Protein AF-A0A3B7D9Z5-F1 (afdb_monomer_lite)

Foldseek 3Di:
DDDDPDDDDDPVRVVVVVVVVVVVVVVVVVVVVPDDPDDPDPVPDPVVVDDDDDDDDPCVVVPVPDDD

Secondary structure (DSSP, 8-state):
-----SS---HHHHHHHHHHHHHHHHHHHHHHHTPPP-PPP-TT-GGGTSPPPP---TTTTTTTS---

Structure (mmCIF, N/CA/C/O backbone):
data_AF-A0A3B7D9Z5-F1
#
_entry.id   AF-A0A3B7D9Z5-F1
#
loop_
_atom_site.group_PDB
_atom_site.id
_atom_site.type_symbol
_atom_site.label_atom_id
_atom_site.label_alt_id
_atom_site.label_comp_id
_atom_site.label_asym_id
_atom_site.label_entity_id
_atom_site.label_seq_id
_atom_site.pdbx_PDB_ins_code
_atom_site.Cartn_x
_atom_site.Cartn_y
_atom_site.Cartn_z
_atom_site.occupancy
_atom_site.B_iso_or_equiv
_atom_site.auth_seq_id
_atom_site.auth_comp_id
_atom_site.auth_asym_id
_atom_site.auth_atom_id
_atom_site.pdbx_PDB_model_num
ATOM 1 N N . MET A 1 1 ? -13.391 4.430 3.663 1.00 66.88 1 MET A N 1
ATOM 2 C CA . MET A 1 1 ? -14.538 5.086 4.327 1.00 66.88 1 MET A CA 1
ATOM 3 C C . MET A 1 1 ? -14.922 4.226 5.523 1.00 66.88 1 MET A C 1
ATOM 5 O O . MET A 1 1 ? -15.235 3.062 5.309 1.00 66.88 1 MET A O 1
ATOM 9 N N . LEU A 1 2 ? -14.798 4.739 6.753 1.00 77.31 2 LEU A N 1
ATOM 10 C CA . LEU A 1 2 ? -15.219 4.042 7.979 1.00 77.31 2 LEU A CA 1
ATOM 11 C C . LEU A 1 2 ? -16.615 4.560 8.356 1.00 77.31 2 LEU A C 1
ATOM 13 O O . LEU A 1 2 ? -16.803 5.771 8.419 1.00 77.31 2 LEU A O 1
ATOM 17 N N . ARG A 1 3 ? -17.589 3.671 8.577 1.00 80.62 3 ARG A N 1
ATOM 18 C CA . ARG A 1 3 ? -18.948 4.038 9.001 1.00 80.62 3 ARG A CA 1
ATOM 19 C C . ARG A 1 3 ? -19.404 3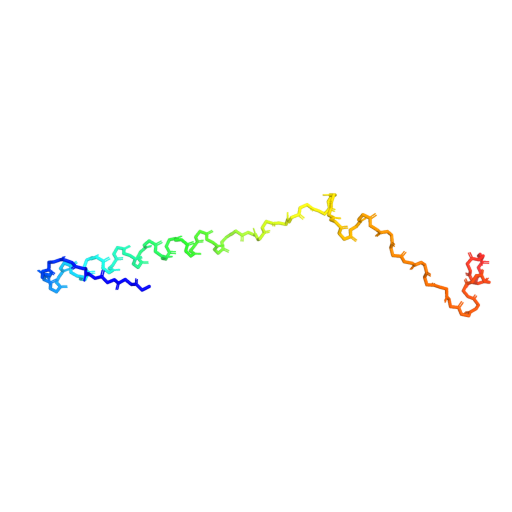.108 10.117 1.00 80.62 3 ARG A C 1
ATOM 21 O O . ARG A 1 3 ? -19.294 1.893 9.976 1.00 80.62 3 ARG A O 1
ATOM 28 N N . VAL A 1 4 ? -19.962 3.678 11.182 1.00 80.00 4 VAL A N 1
ATOM 29 C CA . VAL A 1 4 ? -20.680 2.916 12.210 1.00 80.00 4 VAL A CA 1
ATOM 30 C C . VAL A 1 4 ? -22.052 2.552 11.646 1.00 80.00 4 VAL A C 1
ATOM 32 O O . VAL A 1 4 ? -22.821 3.425 11.250 1.00 80.00 4 VAL A O 1
ATOM 35 N N . VAL A 1 5 ? -22.331 1.253 11.533 1.00 84.12 5 VAL A N 1
ATOM 36 C CA . VAL A 1 5 ? -23.566 0.737 10.912 1.00 84.12 5 VAL A CA 1
ATOM 37 C C . VAL A 1 5 ? -24.633 0.395 11.960 1.00 84.12 5 VAL A C 1
ATOM 39 O O . VAL A 1 5 ? -25.816 0.363 11.633 1.00 84.12 5 VAL A O 1
ATOM 42 N N . LYS A 1 6 ? -24.239 0.158 13.218 1.00 74.00 6 LYS A N 1
ATOM 43 C CA . LYS A 1 6 ? -25.140 -0.245 14.306 1.00 74.00 6 LYS A CA 1
ATOM 44 C C . LYS A 1 6 ? -24.653 0.297 15.655 1.00 74.00 6 LYS A C 1
ATOM 46 O O . LYS A 1 6 ? -23.469 0.161 15.949 1.00 74.00 6 LYS A O 1
ATOM 51 N N . GLY A 1 7 ? -25.586 0.811 16.463 1.00 81.69 7 GLY A N 1
ATOM 52 C CA . GLY A 1 7 ? -25.341 1.372 17.800 1.00 81.69 7 GLY A CA 1
ATOM 53 C C . GLY A 1 7 ? -25.217 2.899 17.807 1.00 81.69 7 GLY A C 1
ATOM 54 O O . GLY A 1 7 ? -24.844 3.484 16.791 1.00 81.69 7 GLY A O 1
ATOM 55 N N . ASP A 1 8 ? -25.546 3.512 18.946 1.00 82.25 8 ASP A N 1
ATOM 56 C CA . ASP A 1 8 ? -25.255 4.916 19.258 1.00 82.25 8 ASP A CA 1
ATOM 57 C C . ASP A 1 8 ? -24.043 4.922 20.198 1.00 82.25 8 ASP A C 1
ATOM 59 O O . ASP A 1 8 ? -24.158 4.551 21.364 1.00 82.25 8 ASP A O 1
ATOM 63 N N . LEU A 1 9 ? -22.858 5.172 19.638 1.00 82.12 9 LEU A N 1
ATOM 64 C CA . LEU A 1 9 ? -21.614 5.225 20.408 1.00 82.12 9 LEU A CA 1
ATOM 65 C C . LEU A 1 9 ? -21.543 6.573 21.106 1.00 82.12 9 LEU A C 1
ATOM 67 O O . LEU A 1 9 ? -21.793 7.606 20.478 1.00 82.12 9 LEU A O 1
ATOM 71 N N . THR A 1 10 ? -21.111 6.576 22.362 1.00 92.69 10 THR A N 1
ATOM 72 C CA . THR A 1 10 ? -20.772 7.845 23.006 1.00 92.69 10 THR A CA 1
ATOM 73 C C . THR A 1 10 ? -19.616 8.518 22.258 1.00 92.69 10 THR A C 1
ATOM 75 O O . THR A 1 10 ? -18.851 7.878 21.521 1.00 92.69 10 THR A O 1
ATOM 78 N N . ALA A 1 11 ? -19.476 9.835 22.421 1.00 90.50 11 ALA A N 1
ATOM 79 C CA . ALA A 1 11 ? -18.407 10.589 21.768 1.00 90.50 11 ALA A CA 1
ATOM 80 C C . ALA A 1 11 ? -17.017 10.043 22.150 1.00 90.50 11 ALA A C 1
ATOM 82 O O . ALA A 1 11 ? -16.110 9.990 21.316 1.00 90.50 11 ALA A O 1
ATOM 83 N N . GLU A 1 12 ? -16.872 9.580 23.390 1.00 92.69 12 GLU A N 1
ATOM 84 C CA . GLU A 1 12 ? -15.660 8.985 23.941 1.00 92.69 12 GLU A CA 1
ATOM 85 C C . GLU A 1 12 ? -15.329 7.643 23.279 1.00 92.69 12 GLU A C 1
ATOM 87 O O . GLU A 1 12 ? -14.184 7.407 22.886 1.00 92.69 12 GLU A O 1
ATOM 92 N N . GLU A 1 13 ? -16.322 6.771 23.102 1.00 91.56 13 GLU A N 1
ATOM 93 C CA . GLU A 1 13 ? -16.133 5.470 22.453 1.00 91.56 13 GLU A CA 1
ATOM 94 C C . GLU A 1 13 ? -15.801 5.625 20.967 1.00 91.56 13 GLU A C 1
ATOM 96 O O . GLU A 1 13 ? -14.924 4.932 20.435 1.00 91.56 13 GLU A O 1
ATOM 101 N N . LEU A 1 14 ? -16.448 6.581 20.295 1.00 91.69 14 LEU A N 1
ATOM 102 C CA . LEU A 1 14 ? -16.122 6.928 18.917 1.00 91.69 14 LEU A CA 1
ATOM 103 C C . LEU A 1 14 ? -14.682 7.453 18.804 1.00 91.69 14 LEU A C 1
ATOM 105 O O . LEU A 1 14 ? -13.947 7.031 17.907 1.00 91.69 14 LEU A O 1
ATOM 109 N N . ALA A 1 15 ? -14.256 8.327 19.719 1.00 92.12 15 ALA A 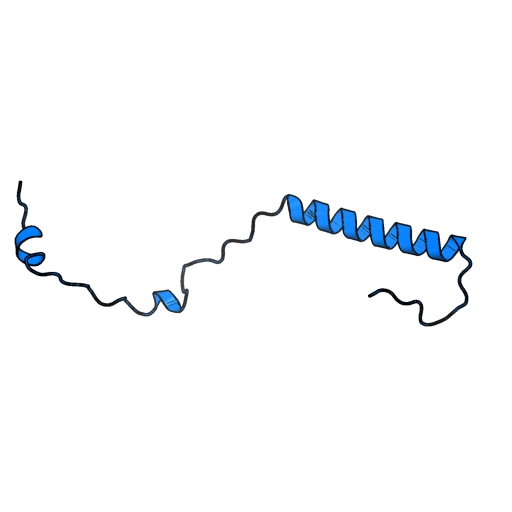N 1
ATOM 110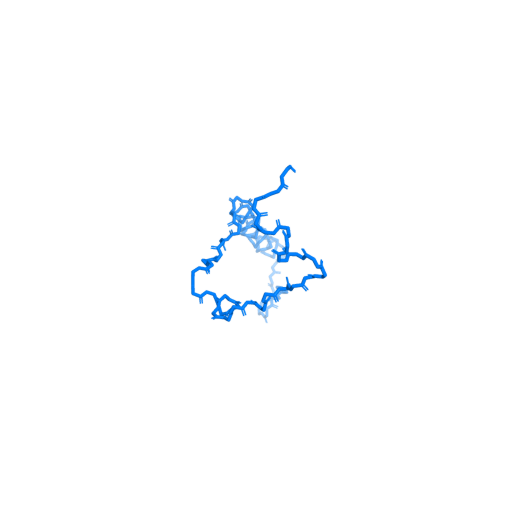 C CA . ALA A 1 15 ? -12.890 8.845 19.752 1.00 92.12 15 ALA A CA 1
ATOM 111 C C . ALA A 1 15 ? -11.862 7.724 19.973 1.00 92.12 15 ALA A C 1
ATOM 113 O O . ALA A 1 15 ? -10.854 7.669 19.261 1.00 92.12 15 ALA A O 1
ATOM 114 N N . ALA A 1 16 ? -12.136 6.792 20.890 1.00 94.75 16 ALA A N 1
ATOM 115 C CA . ALA A 1 16 ? -11.280 5.633 21.133 1.00 94.75 16 ALA A CA 1
ATOM 116 C C . ALA A 1 16 ? -11.145 4.751 19.879 1.00 94.75 16 ALA A C 1
ATOM 118 O O . ALA A 1 16 ? -10.034 4.367 19.501 1.00 94.75 16 ALA A O 1
ATOM 119 N N . LEU A 1 17 ? -12.252 4.484 19.179 1.00 91.88 17 LEU A N 1
ATOM 120 C CA . LEU A 1 17 ? -12.235 3.713 17.935 1.00 91.88 17 LEU A CA 1
ATOM 121 C C . LEU A 1 17 ? -11.399 4.407 16.850 1.00 91.88 17 LEU A C 1
ATOM 123 O O . LEU A 1 17 ? -10.559 3.768 16.208 1.00 91.88 17 LEU A O 1
ATOM 127 N N . VAL A 1 18 ? -11.603 5.712 16.655 1.00 94.06 18 VAL A N 1
ATOM 128 C CA . VAL A 1 18 ? -10.845 6.504 15.676 1.00 94.06 18 VAL A CA 1
ATOM 129 C C . VAL A 1 18 ? -9.357 6.504 16.018 1.00 94.06 18 VAL A C 1
ATOM 131 O O . VAL A 1 18 ? -8.538 6.300 15.121 1.00 94.06 18 VAL A O 1
ATOM 134 N N . ALA A 1 19 ? -8.998 6.652 17.296 1.00 97.25 19 ALA A N 1
ATOM 135 C CA . ALA A 1 19 ? -7.610 6.615 17.749 1.00 97.25 19 ALA A CA 1
ATOM 136 C C . ALA A 1 19 ? -6.936 5.273 17.421 1.00 97.25 19 ALA A C 1
ATOM 138 O O . ALA A 1 19 ? -5.828 5.255 16.882 1.00 97.25 19 ALA A O 1
ATOM 139 N N . VAL A 1 20 ? -7.618 4.147 17.654 1.00 96.94 20 VAL A N 1
ATOM 140 C CA . VAL A 1 20 ? -7.093 2.812 17.320 1.00 96.94 20 VAL A CA 1
ATOM 141 C C . VAL A 1 20 ? -6.916 2.645 15.810 1.00 96.94 20 VAL A C 1
ATOM 143 O O . VAL A 1 20 ? -5.875 2.160 15.359 1.00 96.94 20 VAL A O 1
ATOM 146 N N . VAL A 1 21 ? -7.898 3.060 15.005 1.00 96.50 21 VAL A N 1
ATOM 147 C CA . VAL A 1 21 ? -7.807 2.984 13.536 1.00 96.50 21 VAL A CA 1
ATOM 148 C C . VAL A 1 21 ? -6.658 3.852 13.015 1.00 96.50 21 VAL A C 1
ATOM 150 O O . VAL A 1 21 ? -5.869 3.389 12.189 1.00 96.50 21 VAL A O 1
ATOM 153 N N . ALA A 1 22 ? -6.520 5.078 13.524 1.00 96.69 22 ALA A N 1
ATOM 154 C CA . ALA A 1 22 ? -5.428 5.978 13.170 1.00 96.69 22 ALA A CA 1
ATOM 155 C C . ALA A 1 22 ? -4.062 5.383 13.543 1.00 96.69 22 ALA A C 1
ATOM 157 O O . ALA A 1 22 ? -3.161 5.360 12.704 1.00 96.69 22 ALA A O 1
ATOM 158 N N . ALA A 1 23 ? -3.927 4.818 14.747 1.00 97.56 23 ALA A N 1
ATOM 159 C CA . ALA A 1 23 ? -2.700 4.164 15.196 1.00 97.56 23 ALA A CA 1
ATOM 160 C C . ALA A 1 23 ? -2.325 2.961 14.314 1.00 97.56 23 ALA A C 1
ATOM 162 O O . ALA A 1 23 ? -1.167 2.826 13.913 1.00 97.56 23 ALA A O 1
ATOM 163 N N . ARG A 1 24 ? -3.295 2.113 13.939 1.00 97.56 24 ARG A N 1
ATOM 164 C CA . ARG A 1 24 ? -3.048 0.984 13.021 1.00 97.56 24 ARG A CA 1
ATOM 165 C C . ARG A 1 24 ? -2.619 1.454 11.632 1.00 97.56 24 ARG A C 1
ATOM 167 O O . ARG A 1 24 ? -1.699 0.873 11.060 1.00 97.56 24 ARG A O 1
ATOM 174 N N . ASN A 1 25 ? -3.243 2.509 11.109 1.00 96.38 25 ASN A N 1
ATOM 175 C CA . ASN A 1 25 ? -2.873 3.080 9.814 1.00 96.38 25 ASN A CA 1
ATOM 176 C C . ASN A 1 25 ? -1.465 3.690 9.844 1.00 96.38 25 ASN A C 1
ATOM 178 O O . ASN A 1 25 ? -0.686 3.458 8.922 1.00 96.38 25 ASN A O 1
ATOM 182 N N . ALA A 1 26 ? -1.112 4.409 10.913 1.00 95.81 26 ALA A N 1
ATOM 183 C CA . ALA A 1 26 ? 0.230 4.954 11.100 1.00 95.81 26 ALA A CA 1
ATOM 184 C C . ALA A 1 26 ? 1.287 3.841 11.193 1.00 95.81 26 ALA A C 1
ATOM 186 O O . ALA A 1 26 ? 2.329 3.924 10.548 1.00 95.81 26 ALA A O 1
ATOM 187 N N . ALA A 1 27 ? 1.001 2.759 11.925 1.00 95.00 27 ALA A N 1
ATOM 188 C CA . ALA A 1 27 ? 1.883 1.594 11.993 1.00 95.00 27 ALA A CA 1
ATOM 189 C C . ALA A 1 27 ? 2.077 0.931 10.616 1.00 95.00 27 ALA A C 1
ATOM 191 O O . ALA A 1 27 ? 3.205 0.616 10.243 1.00 95.00 27 ALA A O 1
ATOM 192 N N . ALA A 1 28 ? 1.004 0.772 9.834 1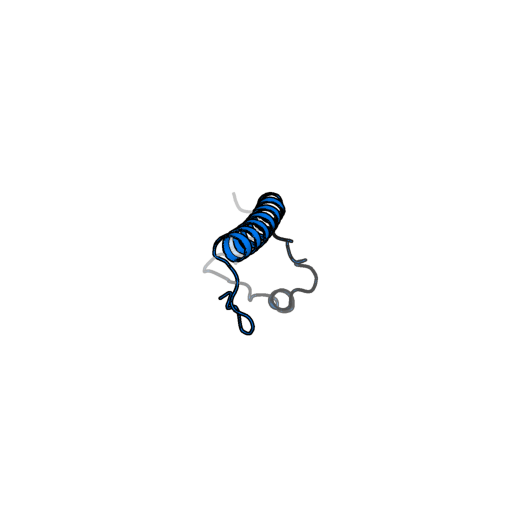.00 93.31 28 ALA A N 1
ATOM 193 C CA . ALA A 1 28 ? 1.084 0.238 8.475 1.00 93.31 28 ALA A CA 1
ATOM 194 C C . ALA A 1 28 ? 1.891 1.152 7.534 1.00 93.31 28 ALA A C 1
ATOM 196 O O . ALA A 1 28 ? 2.711 0.663 6.758 1.00 93.31 28 ALA A O 1
ATOM 197 N N . ALA A 1 29 ? 1.705 2.471 7.630 1.00 92.69 29 ALA A N 1
ATOM 198 C CA . ALA A 1 29 ? 2.466 3.447 6.855 1.00 92.69 29 ALA A CA 1
ATOM 199 C C . ALA A 1 29 ? 3.960 3.429 7.217 1.00 92.69 29 ALA A C 1
ATOM 201 O O . ALA A 1 29 ? 4.804 3.399 6.325 1.00 92.69 29 ALA A O 1
ATOM 202 N N . ASN A 1 30 ? 4.293 3.361 8.510 1.00 93.25 30 ASN A N 1
ATOM 203 C CA . ASN A 1 30 ? 5.675 3.235 8.978 1.00 93.25 30 ASN A CA 1
ATOM 204 C C . ASN A 1 30 ? 6.323 1.928 8.505 1.00 93.25 30 ASN A C 1
ATOM 206 O O . ASN A 1 30 ? 7.465 1.937 8.047 1.00 93.25 30 ASN A O 1
ATOM 210 N N . ALA A 1 31 ? 5.588 0.812 8.555 1.00 89.69 31 ALA A N 1
ATOM 211 C CA . ALA A 1 31 ? 6.060 -0.458 8.014 1.00 89.69 31 ALA A CA 1
ATOM 212 C C . ALA A 1 31 ? 6.326 -0.364 6.502 1.00 89.69 31 ALA A C 1
ATOM 214 O O . ALA A 1 31 ? 7.334 -0.877 6.023 1.00 89.69 31 ALA A O 1
ATOM 215 N N . ALA A 1 32 ? 5.468 0.337 5.754 1.00 87.31 32 ALA A N 1
ATOM 216 C CA . ALA A 1 32 ? 5.649 0.548 4.320 1.00 87.31 32 ALA A CA 1
ATOM 217 C C . ALA A 1 32 ? 6.834 1.477 3.994 1.00 87.31 32 ALA A C 1
ATOM 219 O O . ALA A 1 32 ? 7.552 1.219 3.027 1.00 87.31 32 ALA A O 1
ATOM 220 N N . ALA A 1 33 ? 7.086 2.510 4.805 1.00 85.75 33 ALA A N 1
ATOM 221 C CA . ALA A 1 33 ? 8.141 3.502 4.570 1.00 85.75 33 ALA A CA 1
ATOM 222 C C . ALA A 1 33 ? 9.557 2.894 4.501 1.00 85.75 33 ALA A C 1
ATOM 224 O O . ALA A 1 33 ? 10.408 3.397 3.770 1.00 85.75 33 ALA A O 1
ATOM 225 N N . GLY A 1 34 ? 9.805 1.791 5.217 1.00 78.25 34 GLY A N 1
ATOM 226 C CA . GLY A 1 34 ? 11.082 1.065 5.184 1.00 78.25 34 GLY A CA 1
ATOM 227 C C . GLY A 1 34 ? 11.181 -0.014 4.100 1.00 78.25 34 GLY A C 1
ATOM 228 O O . GLY A 1 34 ? 12.258 -0.571 3.875 1.00 78.25 34 GLY A O 1
ATOM 229 N N . THR A 1 35 ? 10.079 -0.341 3.419 1.00 82.62 35 THR A N 1
ATOM 230 C CA . THR A 1 35 ? 10.073 -1.413 2.418 1.00 82.62 35 THR A CA 1
ATOM 231 C C . THR A 1 35 ? 10.484 -0.886 1.051 1.00 82.62 35 THR A C 1
ATOM 233 O O . THR A 1 35 ? 9.817 -0.045 0.454 1.00 82.62 35 THR A O 1
ATOM 236 N N . LYS A 1 36 ? 11.585 -1.415 0.507 1.00 81.62 36 LYS A N 1
ATOM 237 C CA . LYS A 1 36 ? 11.906 -1.200 -0.907 1.00 81.62 36 LYS A CA 1
ATOM 238 C C . LYS A 1 36 ? 10.838 -1.895 -1.760 1.00 81.62 36 LYS A C 1
ATOM 240 O O . LYS A 1 36 ? 10.475 -3.032 -1.437 1.00 81.62 36 LYS A O 1
ATOM 245 N N . PRO A 1 37 ? 10.367 -1.277 -2.860 1.00 82.06 37 PRO A N 1
ATOM 246 C CA . PRO A 1 37 ? 9.496 -1.957 -3.805 1.00 82.06 37 PRO A CA 1
ATOM 247 C C . PRO A 1 37 ? 10.133 -3.281 -4.210 1.00 82.06 37 PRO A C 1
ATOM 249 O O . PRO A 1 37 ? 11.310 -3.328 -4.579 1.00 82.06 37 PRO A O 1
ATOM 252 N N . ARG A 1 38 ? 9.372 -4.373 -4.118 1.00 83.69 38 ARG A N 1
ATOM 253 C CA . ARG A 1 38 ? 9.887 -5.684 -4.500 1.00 83.69 38 ARG A CA 1
ATOM 254 C C . ARG A 1 38 ? 10.147 -5.671 -6.002 1.00 83.69 38 ARG A C 1
ATOM 256 O O . ARG A 1 38 ? 9.205 -5.683 -6.794 1.00 83.69 38 ARG A O 1
ATOM 263 N N . ILE A 1 39 ? 11.422 -5.634 -6.385 1.00 85.44 39 ILE A N 1
ATOM 264 C CA . ILE A 1 39 ? 11.824 -5.702 -7.788 1.00 85.44 39 ILE A CA 1
ATOM 265 C C . ILE A 1 39 ? 11.345 -7.050 -8.319 1.00 85.44 39 ILE A C 1
ATOM 267 O O . ILE A 1 39 ? 11.741 -8.110 -7.828 1.00 85.44 39 ILE A O 1
ATOM 271 N N . ARG A 1 40 ? 10.433 -7.015 -9.294 1.00 84.50 40 ARG A N 1
ATOM 272 C CA . ARG A 1 40 ? 10.015 -8.233 -9.983 1.00 84.50 40 ARG A CA 1
ATOM 273 C C . ARG A 1 40 ? 11.209 -8.789 -10.744 1.00 84.50 40 ARG A C 1
ATOM 275 O O . ARG A 1 40 ? 11.945 -8.037 -11.380 1.00 84.50 40 ARG A O 1
ATOM 282 N N . SER A 1 41 ? 11.377 -10.108 -10.692 1.00 87.81 41 SER A N 1
ATOM 283 C CA . SER A 1 41 ? 12.394 -10.766 -11.501 1.00 87.81 41 SER A CA 1
ATOM 284 C C . SER A 1 41 ? 12.164 -10.438 -12.974 1.00 87.81 41 SER A C 1
ATOM 286 O O . SER A 1 41 ?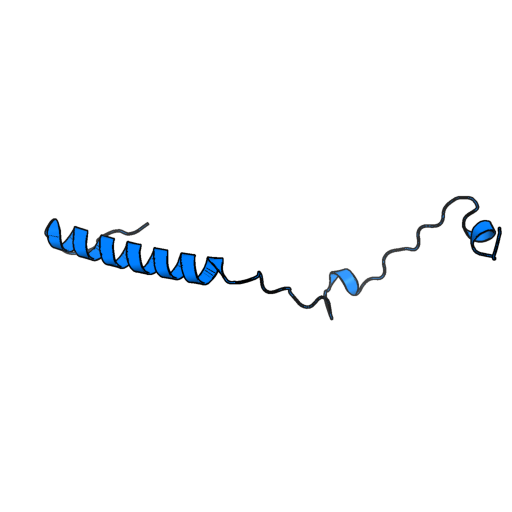 11.056 -10.563 -13.493 1.00 87.81 41 SER A O 1
ATOM 288 N N . GLN A 1 42 ? 13.233 -10.016 -13.637 1.00 89.50 42 GLN A N 1
ATOM 289 C CA . GLN A 1 42 ? 13.261 -9.821 -15.083 1.00 89.50 42 GLN A CA 1
ATOM 290 C C . GLN A 1 42 ? 13.477 -11.135 -15.847 1.00 89.50 42 GLN A C 1
ATOM 292 O O . GLN A 1 42 ? 13.356 -11.163 -17.071 1.00 89.50 42 GLN A O 1
ATOM 297 N N . TRP A 1 43 ? 13.782 -12.223 -15.136 1.00 89.00 43 TRP A N 1
ATOM 298 C CA . TRP A 1 43 ? 13.889 -13.557 -15.710 1.00 89.00 43 TRP A CA 1
ATOM 299 C C . TRP A 1 43 ? 12.490 -14.083 -16.059 1.00 89.00 43 TRP A C 1
ATOM 301 O O . TRP A 1 43 ? 11.588 -14.049 -15.225 1.00 89.00 43 TRP A O 1
ATOM 311 N N . GLY A 1 44 ? 12.291 -14.514 -17.307 1.00 89.56 44 GLY A N 1
ATOM 312 C CA . GLY A 1 44 ? 10.990 -14.976 -17.812 1.00 89.56 44 GLY A CA 1
ATOM 313 C C . GLY A 1 44 ? 9.974 -13.871 -18.139 1.00 89.56 44 GLY A C 1
ATOM 314 O O . GLY A 1 44 ? 8.843 -14.185 -18.507 1.00 89.56 44 GLY A O 1
ATOM 315 N N . HIS A 1 45 ? 10.344 -12.587 -18.039 1.00 90.19 45 HIS A N 1
ATOM 316 C CA . HIS A 1 45 ? 9.416 -11.487 -18.319 1.00 90.19 45 HIS A CA 1
ATOM 317 C C . HIS A 1 45 ? 8.903 -11.553 -19.775 1.00 90.19 45 HIS A C 1
ATOM 319 O O . HIS A 1 45 ? 9.732 -11.565 -20.687 1.00 90.19 45 HIS A O 1
ATOM 325 N N . PRO A 1 46 ? 7.577 -11.544 -20.035 1.00 87.56 46 PRO A N 1
ATOM 326 C CA . PRO A 1 46 ? 7.022 -11.731 -21.381 1.00 87.56 46 PRO A CA 1
ATOM 327 C C . PRO A 1 46 ? 7.573 -10.763 -22.430 1.00 87.56 46 PRO A C 1
ATOM 329 O O . PRO A 1 46 ? 7.877 -11.165 -23.547 1.00 87.56 46 PRO A O 1
ATOM 332 N N . THR A 1 47 ? 7.815 -9.502 -22.059 1.00 87.38 47 THR A N 1
ATOM 333 C CA . THR A 1 47 ? 8.394 -8.510 -22.988 1.00 87.38 47 THR A CA 1
ATOM 334 C C . THR A 1 47 ? 9.835 -8.819 -23.406 1.00 87.38 47 THR A C 1
ATOM 336 O O . THR A 1 47 ? 10.320 -8.231 -24.365 1.00 87.38 47 THR A O 1
ATOM 339 N N . ARG A 1 48 ? 10.529 -9.719 -22.697 1.00 85.81 48 ARG A N 1
ATOM 340 C CA . ARG A 1 48 ? 11.879 -10.194 -23.032 1.00 85.81 48 ARG A CA 1
ATOM 341 C C . ARG A 1 48 ? 11.872 -11.523 -23.795 1.00 85.81 48 ARG A C 1
ATOM 343 O O . ARG A 1 48 ? 12.941 -11.985 -24.176 1.00 85.81 48 ARG A O 1
ATOM 350 N N . GLN A 1 49 ? 10.705 -12.139 -24.011 1.00 88.44 49 GLN A N 1
ATOM 351 C CA . GLN A 1 49 ? 10.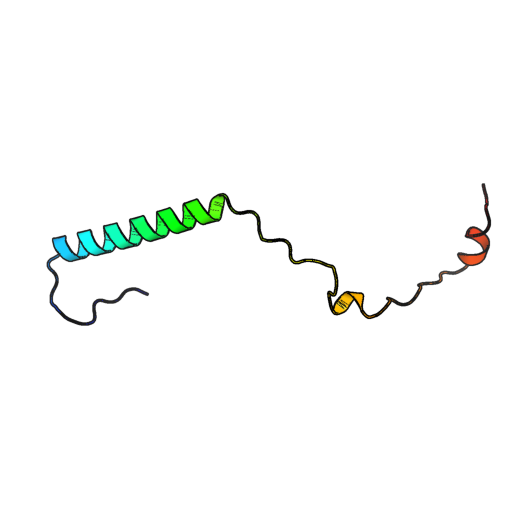592 -13.379 -24.791 1.00 88.44 49 GLN A CA 1
ATOM 352 C C . GLN A 1 49 ? 10.773 -13.123 -26.292 1.00 88.44 49 GLN A C 1
ATOM 354 O O . GLN A 1 49 ? 11.320 -13.964 -26.999 1.00 88.44 49 GLN A O 1
ATOM 359 N N . ALA A 1 50 ? 10.368 -11.944 -26.773 1.00 89.12 50 ALA A N 1
ATOM 360 C CA . ALA A 1 50 ? 10.623 -11.511 -28.139 1.00 89.12 50 ALA A CA 1
ATOM 361 C C . ALA A 1 50 ? 11.902 -10.667 -28.201 1.00 89.12 50 ALA A C 1
ATOM 363 O O . ALA A 1 50 ? 12.079 -9.716 -27.435 1.00 89.12 50 ALA A O 1
ATOM 364 N N . ARG A 1 51 ? 12.793 -10.990 -29.144 1.00 85.19 51 ARG A N 1
ATOM 365 C CA . ARG A 1 51 ? 13.942 -10.131 -29.448 1.00 85.19 51 ARG A CA 1
ATOM 366 C C . ARG A 1 51 ? 13.452 -8.866 -30.154 1.00 85.19 51 ARG A C 1
ATOM 368 O O . ARG A 1 51 ? 12.659 -8.951 -31.088 1.00 85.19 51 ARG A O 1
ATOM 375 N N . ALA A 1 52 ? 13.956 -7.705 -29.741 1.00 86.69 52 ALA A N 1
ATOM 376 C CA . ALA A 1 52 ? 13.759 -6.483 -30.509 1.00 86.69 52 ALA A CA 1
ATOM 377 C C . ALA A 1 52 ? 14.489 -6.593 -31.865 1.00 86.69 52 ALA A C 1
ATOM 379 O O . ALA A 1 52 ? 15.580 -7.174 -31.911 1.00 86.69 52 ALA A O 1
ATOM 380 N N . PRO A 1 53 ? 13.937 -6.031 -32.955 1.00 86.00 53 PRO A N 1
ATOM 381 C CA . PRO A 1 53 ? 14.628 -5.990 -34.236 1.00 86.00 53 PRO A CA 1
ATOM 382 C C . PRO A 1 53 ? 15.959 -5.243 -34.125 1.00 86.00 53 PRO A C 1
ATOM 384 O O . PRO A 1 53 ? 16.049 -4.202 -33.467 1.00 86.00 53 PRO A O 1
ATOM 387 N N . HIS A 1 54 ? 16.985 -5.743 -34.811 1.00 83.94 54 HIS A N 1
ATOM 388 C CA . HIS A 1 54 ? 18.235 -5.008 -34.963 1.00 83.94 54 HIS A CA 1
ATOM 389 C C . HIS A 1 54 ? 17.991 -3.746 -35.799 1.00 83.94 54 HIS A C 1
ATOM 391 O O . HIS A 1 54 ? 17.426 -3.813 -36.889 1.00 83.94 54 HIS A O 1
ATOM 397 N N . ARG A 1 55 ? 18.420 -2.586 -35.291 1.00 84.50 55 ARG A N 1
ATOM 398 C CA . ARG A 1 55 ? 18.390 -1.322 -36.036 1.00 84.50 55 ARG A CA 1
ATOM 399 C C . ARG A 1 55 ? 19.709 -1.165 -36.783 1.00 84.50 55 ARG A C 1
ATOM 401 O O . ARG A 1 55 ? 20.747 -0.990 -36.150 1.00 84.50 55 ARG A O 1
ATOM 408 N N . PHE A 1 56 ? 19.669 -1.228 -38.108 1.00 84.00 56 PHE A N 1
ATOM 409 C CA . PHE A 1 56 ? 20.796 -0.860 -38.959 1.00 84.00 56 PHE A CA 1
ATOM 410 C C . PHE A 1 56 ? 20.642 0.600 -39.393 1.00 84.00 56 PHE A C 1
ATOM 412 O O . PHE A 1 56 ? 19.545 1.056 -39.706 1.00 84.00 56 PHE A O 1
ATOM 419 N N . GLY A 1 57 ? 21.746 1.342 -39.369 1.00 85.19 57 GLY A N 1
ATOM 420 C CA . GLY A 1 57 ? 21.831 2.693 -39.919 1.00 85.19 57 GLY A CA 1
ATOM 421 C C . GLY A 1 57 ? 22.759 2.709 -41.133 1.00 85.19 57 GLY A C 1
ATOM 422 O O . GLY A 1 57 ? 23.561 1.778 -41.281 1.00 85.19 57 GLY A O 1
ATOM 423 N N . PRO A 1 58 ? 22.688 3.748 -41.984 1.00 87.75 58 PRO A N 1
ATOM 424 C CA . PRO A 1 58 ? 23.668 3.952 -43.047 1.00 87.75 58 PRO A CA 1
ATOM 425 C C . PRO A 1 58 ? 25.098 3.843 -42.495 1.00 87.75 58 PRO A C 1
ATOM 427 O O . PRO A 1 58 ? 25.392 4.363 -41.421 1.00 87.75 58 PRO A O 1
ATOM 430 N N . ASP A 1 59 ? 25.961 3.104 -43.194 1.00 83.62 59 ASP A N 1
ATOM 431 C CA . ASP A 1 59 ? 27.378 2.868 -42.860 1.00 83.62 59 ASP A CA 1
ATOM 432 C C . ASP A 1 59 ? 27.710 2.146 -41.536 1.00 83.62 59 ASP A C 1
ATOM 434 O O . ASP A 1 59 ? 28.886 1.899 -41.261 1.00 83.62 59 ASP A O 1
ATOM 438 N N . GLN A 1 60 ? 26.726 1.704 -40.745 1.00 85.31 60 GLN A N 1
ATOM 439 C CA . GLN A 1 60 ? 26.995 1.063 -39.444 1.00 85.31 60 GLN A CA 1
ATOM 440 C C . GLN A 1 60 ? 27.742 -0.276 -39.554 1.00 85.31 60 GLN A C 1
ATOM 442 O O . GLN A 1 60 ? 28.539 -0.608 -38.684 1.00 85.31 60 GLN A O 1
ATOM 447 N N . TRP A 1 61 ? 27.540 -1.021 -40.644 1.00 79.81 61 TRP A N 1
ATOM 448 C CA . TRP A 1 61 ? 28.277 -2.263 -40.913 1.00 79.81 61 TRP A CA 1
ATOM 449 C C . TRP A 1 61 ? 29.751 -2.013 -41.266 1.00 79.81 61 TRP A C 1
ATOM 451 O O . TRP A 1 61 ? 30.637 -2.772 -40.884 1.00 79.81 61 TRP A O 1
ATOM 461 N N . ARG A 1 62 ? 30.044 -0.913 -41.975 1.00 79.75 62 ARG A N 1
ATOM 462 C CA . ARG A 1 62 ? 31.429 -0.527 -42.286 1.00 79.75 62 ARG A CA 1
ATOM 463 C C . ARG A 1 62 ? 32.183 -0.080 -41.035 1.00 79.75 62 ARG A C 1
ATOM 465 O O . ARG A 1 62 ? 33.372 -0.341 -40.933 1.00 79.75 62 ARG A O 1
ATOM 472 N N . ARG A 1 63 ? 31.480 0.533 -40.078 1.00 77.94 63 ARG A N 1
ATOM 473 C CA . ARG A 1 63 ? 32.021 0.956 -38.775 1.00 77.94 63 ARG A CA 1
ATOM 474 C C . ARG A 1 63 ? 32.122 -0.167 -37.734 1.00 77.94 63 ARG A C 1
ATOM 476 O O . ARG A 1 63 ? 32.711 0.056 -36.684 1.00 77.94 63 ARG A O 1
ATOM 483 N N . SER A 1 64 ? 31.545 -1.350 -37.983 1.00 80.19 64 SER A N 1
ATOM 484 C CA . SER A 1 64 ? 31.611 -2.482 -37.042 1.00 80.19 64 SER A CA 1
ATOM 485 C C . SER A 1 64 ? 32.864 -3.344 -37.191 1.00 80.19 64 SER A C 1
ATOM 487 O O . SER A 1 64 ? 33.201 -4.089 -36.274 1.00 80.19 64 SER A O 1
ATOM 489 N N . ALA A 1 65 ? 33.550 -3.262 -38.333 1.00 81.00 65 ALA A N 1
ATOM 490 C CA . ALA A 1 65 ? 34.906 -3.778 -38.455 1.00 81.00 65 ALA A CA 1
ATOM 491 C C . ALA A 1 65 ? 35.848 -2.733 -37.852 1.00 81.00 65 ALA A C 1
ATOM 493 O O . ALA A 1 65 ? 35.734 -1.562 -38.203 1.00 81.00 65 ALA A O 1
ATOM 494 N N . TYR A 1 66 ? 36.706 -3.157 -36.918 1.00 72.25 66 TYR A N 1
ATOM 495 C CA . TYR A 1 66 ? 37.675 -2.316 -36.205 1.00 72.25 66 TYR A CA 1
ATOM 496 C C . TYR A 1 66 ? 38.151 -1.113 -37.032 1.00 72.25 66 TYR A C 1
ATOM 498 O O . TYR A 1 66 ? 38.752 -1.289 -38.091 1.00 72.25 66 TYR A O 1
ATOM 506 N N . GLY A 1 67 ? 37.903 0.098 -36.530 1.00 64.94 67 GLY A N 1
ATOM 507 C CA . GLY A 1 67 ? 38.307 1.324 -37.207 1.00 64.94 67 GLY A CA 1
ATOM 508 C C . GLY A 1 67 ? 38.444 2.513 -36.262 1.00 64.94 67 GLY A C 1
ATOM 509 O O . GLY A 1 67 ? 37.438 3.156 -35.985 1.00 64.94 67 GLY A O 1
ATOM 510 N N . ALA A 1 68 ? 39.708 2.749 -35.876 1.00 56.25 68 ALA A N 1
ATOM 511 C CA . ALA A 1 68 ? 40.375 3.995 -35.457 1.00 56.25 68 ALA A CA 1
ATOM 512 C C . ALA A 1 68 ? 39.828 4.792 -34.259 1.00 56.25 68 ALA A C 1
ATOM 514 O O . ALA A 1 68 ? 38.719 5.361 -34.343 1.00 56.25 68 ALA A O 1
#

Radius of gyration: 29.31 Å; chains: 1; bounding box: 66×26×67 Å

pLDDT: mean 86.17, std 7.86, range [56.25, 97.56]

Sequence (68 aa):
MLRVVKGDLTAEELAALVAVVAARNAAAANAAAGTKPRIRSQWGHPTRQARAPHRFGPDQWRRSAYGA